Protein AF-A0A923CBY9-F1 (afdb_monomer_lite)

Secondary structure (DSSP, 8-state):
--HHHHHHHHHHHHHT---EEEEEEEEEPTTS-PPPHHHHHHHHHHHHHHHHHHHHHSTT---HHHHHHHHHHHHHHHTTEEEEEEEEEE--

Structure (mmCIF, N/CA/C/O backbone):
data_AF-A0A923CBY9-F1
#
_entry.id   AF-A0A923CBY9-F1
#
loop_
_atom_site.group_PDB
_atom_site.id
_atom_site.type_symbol
_atom_site.label_atom_id
_atom_site.label_alt_id
_atom_site.label_comp_id
_atom_site.label_asym_id
_atom_site.label_entity_id
_atom_site.label_seq_id
_atom_site.pdbx_PDB_ins_code
_atom_site.Cartn_x
_atom_site.Cartn_y
_atom_site.Cartn_z
_atom_site.occupancy
_atom_site.B_iso_or_equiv
_atom_site.auth_seq_id
_atom_site.auth_comp_id
_atom_site.auth_asym_id
_atom_site.auth_atom_id
_atom_site.pdbx_PDB_model_num
ATOM 1 N N . MET A 1 1 ? -3.880 12.361 -52.456 1.00 43.16 1 MET A N 1
ATOM 2 C CA . MET A 1 1 ? -3.405 13.017 -51.212 1.00 43.16 1 MET A CA 1
ATOM 3 C C . MET A 1 1 ? -4.328 12.747 -50.007 1.00 43.16 1 MET A C 1
ATOM 5 O O . MET A 1 1 ? -4.465 13.607 -49.154 1.00 43.16 1 MET A O 1
ATOM 9 N N . ALA A 1 2 ? -4.941 11.558 -49.890 1.00 40.44 2 ALA A N 1
ATOM 10 C CA . ALA A 1 2 ? -5.919 11.257 -48.826 1.00 40.44 2 ALA A CA 1
ATOM 11 C C . ALA A 1 2 ? -5.385 10.317 -47.723 1.00 40.44 2 ALA A C 1
ATOM 13 O O . ALA A 1 2 ? -5.981 10.202 -46.660 1.00 40.44 2 ALA A O 1
ATOM 14 N N . VAL A 1 3 ? -4.230 9.677 -47.943 1.00 47.78 3 VAL A N 1
ATOM 15 C CA . VAL A 1 3 ? -3.676 8.667 -47.020 1.00 47.78 3 VAL A CA 1
ATOM 16 C C . VAL A 1 3 ? -2.964 9.300 -45.814 1.00 47.78 3 VAL A C 1
ATOM 18 O O . VAL A 1 3 ? -2.919 8.714 -44.740 1.00 47.78 3 VAL A O 1
ATOM 21 N N . LYS A 1 4 ? -2.461 10.538 -45.946 1.00 41.19 4 LYS A N 1
ATOM 22 C CA . LYS A 1 4 ? -1.783 11.253 -44.847 1.00 41.19 4 LYS A CA 1
ATOM 23 C C . LYS A 1 4 ? -2.747 11.785 -43.774 1.00 41.19 4 LYS A C 1
ATOM 25 O O . LYS A 1 4 ? -2.361 11.865 -42.615 1.00 41.19 4 LYS A O 1
ATOM 30 N N . ALA A 1 5 ? -3.993 12.105 -44.131 1.00 48.44 5 ALA A N 1
ATOM 31 C CA . ALA A 1 5 ? -4.962 12.683 -43.194 1.00 48.44 5 ALA A CA 1
ATOM 32 C C . ALA A 1 5 ? -5.488 11.658 -42.170 1.00 48.44 5 ALA A C 1
ATOM 34 O O . ALA A 1 5 ? -5.653 11.982 -40.996 1.00 48.44 5 ALA A O 1
ATOM 35 N N . LEU A 1 6 ? -5.675 10.401 -42.589 1.00 49.84 6 LEU A N 1
ATOM 36 C CA . LEU A 1 6 ? -6.117 9.315 -41.704 1.00 49.84 6 LEU A CA 1
ATOM 37 C C . LEU A 1 6 ? -5.037 8.899 -40.693 1.00 49.84 6 LEU A C 1
ATOM 39 O O . LEU A 1 6 ? -5.364 8.557 -39.560 1.00 49.84 6 LEU A O 1
ATOM 43 N N . ALA A 1 7 ? -3.756 9.001 -41.060 1.00 50.66 7 ALA A N 1
ATOM 44 C CA . ALA A 1 7 ? -2.649 8.744 -40.139 1.00 50.66 7 ALA A CA 1
ATOM 45 C C . ALA A 1 7 ? -2.558 9.804 -39.023 1.00 50.66 7 ALA A C 1
ATOM 47 O O . ALA A 1 7 ? -2.306 9.456 -37.873 1.00 50.66 7 ALA A O 1
ATOM 48 N N . CYS A 1 8 ? -2.830 11.081 -39.326 1.00 49.09 8 CYS A N 1
ATOM 49 C CA . CYS A 1 8 ? -2.888 12.138 -38.309 1.00 49.09 8 CYS A CA 1
ATOM 50 C C . CYS A 1 8 ? -4.095 11.992 -37.371 1.00 49.09 8 CYS A C 1
ATOM 52 O O . CYS A 1 8 ? -3.950 12.218 -36.174 1.00 49.09 8 CYS A O 1
ATOM 54 N N . ALA A 1 9 ? -5.259 11.568 -37.873 1.00 49.91 9 ALA A N 1
ATOM 55 C CA . ALA A 1 9 ? -6.422 11.291 -37.025 1.00 49.91 9 ALA A CA 1
ATOM 56 C C . ALA A 1 9 ? -6.187 10.083 -36.095 1.00 49.91 9 ALA A C 1
ATOM 58 O O . ALA A 1 9 ? -6.559 10.130 -34.924 1.00 49.91 9 ALA A O 1
ATOM 59 N N . GLY A 1 10 ? -5.503 9.039 -36.582 1.00 50.38 10 GLY A N 1
ATOM 60 C CA . GLY A 1 10 ? -5.071 7.903 -35.760 1.00 50.38 10 GLY A CA 1
ATOM 61 C C . GLY A 1 10 ? -4.027 8.281 -34.702 1.00 50.38 10 GLY A C 1
ATOM 62 O O . GLY A 1 10 ? -4.127 7.830 -33.563 1.00 50.38 10 GLY A O 1
ATOM 63 N N . LEU A 1 11 ? -3.072 9.163 -35.034 1.00 50.03 11 LEU A N 1
ATOM 64 C CA . LEU A 1 11 ? -2.106 9.698 -34.064 1.00 50.03 11 LEU A CA 1
ATOM 65 C C . LEU A 1 11 ? -2.774 10.570 -32.991 1.00 50.03 11 LEU A C 1
ATOM 67 O O . LEU A 1 11 ? -2.382 10.500 -31.832 1.00 50.03 11 LEU A O 1
ATOM 71 N N . LEU A 1 12 ? -3.795 11.356 -33.348 1.00 50.72 12 LEU A N 1
ATOM 72 C CA . LEU A 1 12 ? -4.587 12.137 -32.391 1.00 50.72 12 LEU A CA 1
ATOM 73 C C . LEU A 1 12 ? -5.415 11.235 -31.464 1.00 50.72 12 LEU A C 1
ATOM 75 O O . LEU A 1 12 ? -5.545 11.541 -30.283 1.00 50.72 12 LEU A O 1
ATOM 79 N N . PHE A 1 13 ? -5.912 10.098 -31.962 1.00 48.47 13 PHE A N 1
ATOM 80 C CA . PHE A 1 13 ? -6.614 9.105 -31.141 1.00 48.47 13 PHE A CA 1
ATOM 81 C C . PHE A 1 13 ? -5.664 8.356 -30.188 1.00 48.47 13 PHE A C 1
ATOM 83 O O . PHE A 1 13 ? -6.030 8.081 -29.050 1.00 48.47 13 PHE A O 1
ATOM 90 N N . LEU A 1 14 ? -4.419 8.099 -30.612 1.00 47.53 14 LEU A N 1
ATOM 91 C CA . LEU A 1 14 ? -3.348 7.572 -29.751 1.00 47.53 14 LEU A CA 1
ATOM 92 C C . LEU A 1 14 ? -2.859 8.606 -28.720 1.00 47.53 14 LEU A C 1
ATOM 94 O O . LEU A 1 14 ? -2.552 8.241 -27.588 1.00 47.53 14 LEU A O 1
ATOM 98 N N . CYS A 1 15 ? -2.843 9.895 -29.075 1.00 49.66 15 CYS A N 1
ATOM 99 C CA . CYS A 1 15 ? -2.521 10.996 -28.160 1.00 49.66 15 CYS A CA 1
ATOM 100 C C . CYS A 1 15 ? -3.667 11.306 -27.176 1.00 49.66 15 CYS A C 1
ATOM 102 O O . CYS A 1 15 ? -3.446 11.917 -26.136 1.00 49.66 15 CYS A O 1
ATOM 104 N N . ALA A 1 16 ? -4.886 10.847 -27.480 1.00 46.44 16 ALA A N 1
ATOM 105 C CA . ALA A 1 16 ? -6.059 10.913 -26.614 1.00 46.44 16 ALA A CA 1
ATOM 106 C C . ALA A 1 16 ? -6.237 9.664 -25.731 1.00 46.44 16 ALA A C 1
ATOM 108 O O . ALA A 1 16 ? -7.295 9.496 -25.117 1.00 46.44 16 ALA A O 1
ATOM 109 N N . CYS A 1 17 ? -5.202 8.827 -25.580 1.00 51.25 17 CYS A N 1
ATOM 110 C CA . CYS A 1 17 ? -5.038 8.008 -24.379 1.00 51.25 17 CYS A CA 1
ATOM 111 C C . CYS A 1 17 ? -4.811 8.949 -23.186 1.00 51.25 17 CYS A C 1
ATOM 113 O O . CYS A 1 17 ? -3.702 9.082 -22.677 1.00 51.25 17 CYS A O 1
ATOM 115 N N . GLN A 1 18 ? -5.881 9.640 -22.780 1.00 53.50 18 GLN A N 1
ATOM 116 C CA . GLN A 1 18 ? -5.978 10.473 -21.592 1.00 53.50 18 GLN A CA 1
ATOM 117 C C . GLN A 1 18 ? -5.698 9.584 -20.382 1.00 53.50 18 GLN A C 1
ATOM 119 O O . GLN A 1 18 ? -6.611 9.004 -19.790 1.00 53.50 18 GLN A O 1
ATOM 124 N N . GLY A 1 19 ? -4.420 9.430 -20.050 1.00 55.25 19 GLY A N 1
ATOM 125 C CA . GLY A 1 19 ? -3.979 8.683 -18.890 1.00 55.25 19 GLY A CA 1
ATOM 126 C C . GLY A 1 19 ? -4.459 9.410 -17.647 1.00 55.25 19 GLY A C 1
ATOM 127 O O . GLY A 1 19 ? -3.886 10.419 -17.245 1.00 55.25 19 GLY A O 1
ATOM 128 N N . THR A 1 20 ? -5.535 8.924 -17.035 1.00 59.62 20 THR A N 1
ATOM 129 C CA . THR A 1 20 ? -5.851 9.294 -15.659 1.00 59.62 20 THR A CA 1
ATOM 130 C C . THR A 1 20 ? -4.836 8.607 -14.765 1.00 59.62 20 THR A C 1
ATOM 132 O O . THR A 1 20 ? -4.851 7.379 -14.671 1.00 59.62 20 THR A O 1
ATOM 135 N N . ILE A 1 21 ? -3.966 9.379 -14.116 1.00 66.88 21 ILE A N 1
ATOM 136 C CA . ILE A 1 21 ? -3.073 8.849 -13.083 1.00 66.88 21 ILE A CA 1
ATOM 137 C C . ILE A 1 21 ? -3.801 8.992 -11.741 1.00 66.88 21 ILE A C 1
ATOM 139 O O . ILE A 1 21 ? -3.997 10.122 -11.279 1.00 66.88 21 ILE A O 1
ATOM 143 N N . PRO A 1 22 ? -4.268 7.886 -11.127 1.00 70.31 22 PRO A N 1
ATOM 144 C CA . PRO A 1 22 ? -4.871 7.934 -9.806 1.00 70.31 22 PRO A CA 1
ATOM 145 C C . PRO A 1 22 ? -3.789 8.109 -8.735 1.00 70.31 22 PRO A C 1
ATOM 147 O O . PRO A 1 22 ? -2.851 7.318 -8.637 1.00 70.31 22 PRO A O 1
ATOM 150 N N . THR A 1 23 ? -3.962 9.118 -7.890 1.00 79.44 23 THR A N 1
ATOM 151 C CA . THR A 1 23 ? -3.244 9.261 -6.623 1.00 79.44 23 THR A CA 1
ATOM 152 C C . THR A 1 23 ? -4.001 8.488 -5.553 1.00 79.44 23 THR A C 1
ATOM 154 O O . THR A 1 23 ? -5.204 8.689 -5.365 1.00 79.44 23 THR A O 1
ATOM 157 N N . TYR A 1 24 ? -3.308 7.609 -4.834 1.00 81.50 24 TYR A N 1
ATOM 158 C CA . TYR A 1 24 ? -3.909 6.773 -3.796 1.00 81.50 24 TYR A CA 1
ATOM 159 C C . TYR A 1 24 ? -3.643 7.316 -2.389 1.00 81.50 24 TYR A C 1
ATOM 161 O O . TYR A 1 24 ? -2.595 7.896 -2.124 1.00 81.50 24 TYR A O 1
ATOM 169 N N . GLY A 1 25 ? -4.581 7.063 -1.480 1.00 86.56 25 GLY A N 1
ATOM 170 C CA . GLY A 1 25 ? -4.456 7.299 -0.042 1.00 86.56 25 GLY A CA 1
ATOM 171 C C . GLY A 1 25 ? -5.124 6.182 0.756 1.00 86.56 25 GLY A C 1
ATOM 172 O O . GLY A 1 25 ? -5.607 5.205 0.176 1.00 86.56 25 GLY A O 1
ATOM 173 N N . PHE A 1 26 ? -5.166 6.324 2.081 1.00 89.06 26 PHE A N 1
ATOM 174 C CA . PHE A 1 26 ? -5.741 5.328 2.987 1.00 89.06 26 PHE A CA 1
ATOM 175 C C . PHE A 1 26 ? -6.739 5.960 3.951 1.00 89.06 26 PHE A C 1
ATOM 177 O O . PHE A 1 26 ? -6.529 7.063 4.451 1.00 89.06 26 PHE A O 1
ATOM 184 N N . GLN A 1 27 ? -7.836 5.251 4.197 1.00 89.94 27 GLN A N 1
ATOM 185 C CA . GLN A 1 27 ? -8.859 5.635 5.167 1.00 89.94 27 GLN A CA 1
ATOM 186 C C . GLN A 1 27 ? -9.222 4.439 6.047 1.00 89.94 27 GLN A C 1
ATOM 188 O O . GLN A 1 27 ? -9.180 3.305 5.559 1.00 89.94 27 GLN A O 1
ATOM 193 N N . PRO A 1 28 ? -9.612 4.670 7.310 1.00 88.81 28 PRO A N 1
ATOM 194 C CA . PRO A 1 28 ? -10.077 3.594 8.168 1.00 88.81 28 PRO A CA 1
ATOM 195 C C . PRO A 1 28 ? -11.351 2.968 7.585 1.00 88.81 28 PRO A C 1
ATOM 197 O O . PRO A 1 28 ? -12.205 3.640 6.992 1.00 88.81 28 PRO A O 1
ATOM 200 N N . VAL A 1 29 ? -11.473 1.655 7.730 1.00 87.44 29 VAL A N 1
ATOM 201 C CA . VAL A 1 29 ? -12.668 0.905 7.359 1.00 87.44 29 VAL A CA 1
ATOM 202 C C . VAL A 1 29 ? -13.736 1.168 8.416 1.00 87.44 29 VAL A C 1
ATOM 204 O O . VAL A 1 29 ? -13.535 0.926 9.604 1.00 87.44 29 VAL A O 1
ATOM 207 N N . ALA A 1 30 ? -14.884 1.687 7.981 1.00 81.88 30 ALA A N 1
ATOM 208 C CA . ALA A 1 30 ? -15.999 1.973 8.873 1.00 81.88 30 ALA A CA 1
ATOM 209 C C . ALA A 1 30 ? -16.432 0.705 9.628 1.00 81.88 30 ALA A C 1
ATOM 211 O O . ALA A 1 30 ? -16.625 -0.347 9.021 1.00 81.88 30 ALA A O 1
ATOM 212 N N . GLY A 1 31 ? -16.594 0.818 10.948 1.00 78.44 31 GLY A N 1
ATOM 213 C CA . GLY A 1 31 ? -17.017 -0.295 11.800 1.00 78.44 31 GLY A CA 1
ATOM 214 C C . GLY A 1 31 ? -15.908 -1.274 12.197 1.00 78.44 31 GLY A C 1
ATOM 215 O O . GLY A 1 31 ? -16.215 -2.272 12.843 1.00 78.44 31 GLY A O 1
ATOM 216 N N . GLN A 1 32 ? -14.640 -1.009 11.857 1.00 73.94 32 GLN A N 1
ATOM 217 C CA . GLN A 1 32 ? -13.502 -1.803 12.327 1.00 73.94 32 GLN A CA 1
ATOM 218 C C . GLN A 1 32 ? -12.597 -0.986 13.259 1.00 73.94 32 GLN A C 1
ATOM 220 O O . GLN A 1 32 ? -12.342 0.188 12.981 1.00 73.94 32 GLN A O 1
ATOM 225 N N . PRO A 1 33 ? -12.086 -1.581 14.353 1.00 72.50 33 PRO A N 1
ATOM 226 C CA . PRO A 1 33 ? -11.021 -0.958 15.124 1.00 72.50 33 PRO A CA 1
ATOM 227 C C . PRO A 1 33 ? -9.768 -0.891 14.245 1.00 72.50 33 PRO A C 1
ATOM 229 O O . PRO A 1 33 ? -9.198 -1.919 13.885 1.00 72.50 33 PRO A O 1
ATOM 232 N N . ALA A 1 34 ? -9.367 0.322 13.872 1.00 79.94 34 ALA A N 1
ATOM 233 C CA . ALA A 1 34 ? -8.145 0.557 13.119 1.00 79.94 34 ALA A CA 1
ATOM 234 C C . ALA A 1 34 ? -6.999 0.867 14.086 1.00 79.94 34 ALA A C 1
ATOM 236 O O . ALA A 1 34 ? -7.131 1.725 14.962 1.00 79.94 34 ALA A O 1
ATOM 237 N N . ILE A 1 35 ? -5.867 0.187 13.907 1.00 85.75 35 ILE A N 1
ATOM 238 C CA . ILE A 1 35 ? -4.609 0.583 14.555 1.00 85.75 35 ILE A CA 1
ATOM 239 C C . ILE A 1 35 ? -4.195 1.953 13.985 1.00 85.75 35 ILE A C 1
ATOM 241 O O . ILE A 1 35 ? -4.452 2.195 12.798 1.00 85.75 35 ILE A O 1
ATOM 245 N N . PRO A 1 36 ? -3.579 2.861 14.774 1.00 85.88 36 PRO A N 1
ATOM 246 C CA . PRO A 1 36 ? -3.101 4.146 14.270 1.00 85.88 36 PRO A CA 1
ATOM 247 C C . PRO A 1 36 ? -2.297 3.992 12.975 1.00 85.88 36 PRO A C 1
ATOM 249 O O . PRO A 1 36 ? -1.446 3.107 12.869 1.00 85.88 36 PRO A O 1
ATOM 252 N N . SER A 1 37 ? -2.544 4.864 11.991 1.00 83.75 37 SER A N 1
ATOM 253 C CA . SER A 1 37 ? -1.941 4.731 10.656 1.00 83.75 37 SER A CA 1
ATOM 254 C C . SER A 1 37 ? -0.419 4.667 10.714 1.00 83.75 37 SER A C 1
ATOM 256 O O . SER A 1 37 ? 0.168 3.844 10.031 1.00 83.75 37 SER A O 1
ATOM 258 N N . GLY A 1 38 ? 0.219 5.448 11.594 1.00 84.62 38 GLY A N 1
ATOM 259 C CA . GLY A 1 38 ? 1.676 5.444 11.746 1.00 84.62 38 GLY A CA 1
ATOM 260 C C . GLY A 1 38 ? 2.261 4.100 12.205 1.00 84.62 38 GLY A C 1
ATOM 261 O O . GLY A 1 38 ? 3.339 3.718 11.753 1.00 84.62 38 GLY A O 1
ATOM 262 N N . GLU A 1 39 ? 1.553 3.354 13.058 1.00 86.56 39 GLU A N 1
ATOM 263 C CA . GLU A 1 39 ? 1.993 2.025 13.513 1.00 86.56 39 GLU A CA 1
ATOM 264 C C . GLU A 1 39 ? 1.798 0.962 12.422 1.00 86.56 39 GLU A C 1
ATOM 266 O O . GLU A 1 39 ? 2.680 0.126 12.182 1.00 86.56 39 GLU A O 1
ATOM 271 N N . ALA A 1 40 ? 0.667 1.027 11.711 1.00 87.44 40 ALA A N 1
ATOM 272 C CA . ALA A 1 40 ? 0.414 0.184 10.547 1.00 87.44 40 ALA A CA 1
ATOM 273 C C . ALA A 1 40 ? 1.453 0.452 9.439 1.00 87.44 40 ALA A C 1
ATOM 275 O O . ALA A 1 40 ? 2.044 -0.486 8.900 1.00 87.44 40 ALA A O 1
ATOM 276 N N . ASP A 1 41 ? 1.758 1.723 9.171 1.00 89.12 41 ASP A N 1
ATOM 277 C CA . ASP A 1 41 ? 2.725 2.161 8.164 1.00 89.12 41 ASP A CA 1
ATOM 278 C C . ASP A 1 41 ? 4.129 1.638 8.457 1.00 89.12 41 ASP A C 1
ATOM 280 O O . ASP A 1 41 ? 4.752 1.040 7.576 1.00 89.12 41 ASP A O 1
ATOM 284 N N . ALA A 1 42 ? 4.614 1.786 9.694 1.00 89.62 42 ALA A N 1
ATOM 285 C CA . ALA A 1 42 ? 5.930 1.286 10.093 1.00 89.62 42 ALA A CA 1
ATOM 286 C C . ALA A 1 42 ? 6.08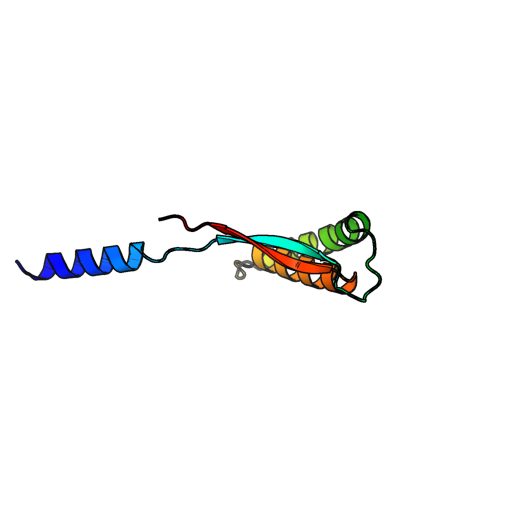1 -0.222 9.814 1.00 89.62 42 ALA A C 1
ATOM 288 O O . ALA A 1 42 ? 7.125 -0.679 9.340 1.00 89.62 42 ALA A O 1
ATOM 289 N N . THR A 1 43 ? 5.009 -0.988 10.031 1.00 89.06 43 THR A N 1
ATOM 290 C CA . THR A 1 43 ? 4.978 -2.431 9.765 1.00 89.06 43 THR A CA 1
ATOM 291 C C . THR A 1 43 ? 4.897 -2.740 8.265 1.00 89.06 43 THR A C 1
ATOM 293 O O . THR A 1 43 ? 5.591 -3.630 7.757 1.00 89.06 43 THR A O 1
ATOM 296 N N . CYS A 1 44 ? 4.05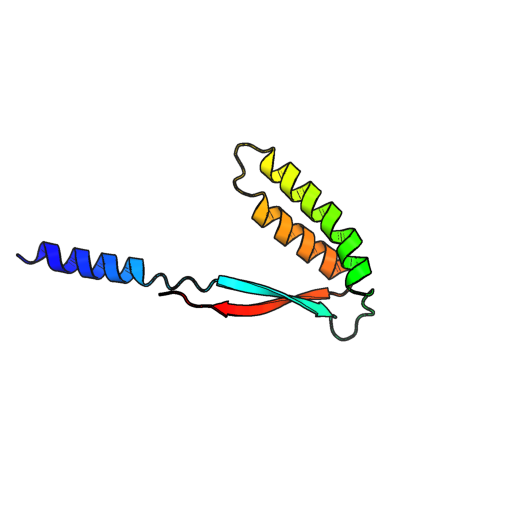6 -2.014 7.530 1.00 91.94 44 CYS A N 1
ATOM 297 C CA . CYS A 1 44 ? 3.765 -2.295 6.128 1.00 91.94 44 CYS A CA 1
ATOM 298 C C . CYS A 1 44 ? 4.859 -1.814 5.167 1.00 91.94 44 CYS A C 1
ATOM 300 O O . CYS A 1 44 ? 5.103 -2.477 4.153 1.00 91.94 44 CYS A O 1
ATOM 302 N N . LEU A 1 45 ? 5.570 -0.728 5.492 1.00 92.56 45 LEU A N 1
ATOM 303 C CA . LEU A 1 45 ? 6.681 -0.205 4.691 1.00 92.56 45 LEU A CA 1
ATOM 304 C C . LEU A 1 45 ? 7.804 -1.235 4.531 1.00 92.56 45 LEU A C 1
ATOM 306 O O . LEU A 1 45 ? 8.291 -1.448 3.419 1.00 92.56 45 LEU A O 1
ATOM 310 N N . GLY A 1 46 ? 8.181 -1.920 5.617 1.00 89.25 46 GLY A N 1
ATOM 311 C CA . GLY A 1 46 ? 9.225 -2.947 5.586 1.00 89.25 46 GLY A CA 1
ATOM 312 C C . GLY A 1 46 ? 8.857 -4.134 4.692 1.00 89.25 46 GLY A C 1
ATOM 313 O O . GLY A 1 46 ? 9.665 -4.569 3.867 1.00 89.25 46 GLY A O 1
ATOM 314 N N . ARG A 1 47 ? 7.609 -4.613 4.795 1.00 89.50 47 ARG A N 1
ATOM 315 C CA . ARG A 1 47 ? 7.090 -5.721 3.972 1.00 89.50 47 ARG A CA 1
ATOM 316 C C . ARG A 1 47 ? 7.029 -5.350 2.494 1.00 89.50 47 ARG A C 1
ATOM 318 O O . ARG A 1 47 ? 7.481 -6.116 1.646 1.00 89.50 47 ARG A O 1
ATOM 325 N N . ALA A 1 48 ? 6.519 -4.162 2.189 1.00 90.81 48 ALA A N 1
ATOM 326 C CA . ALA A 1 48 ? 6.418 -3.676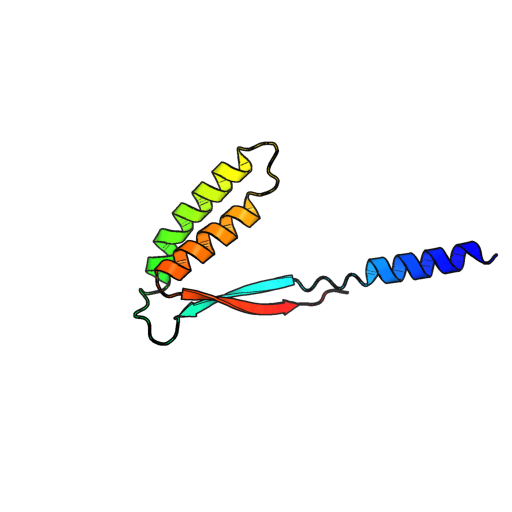 0.822 1.00 90.81 48 ALA A CA 1
ATOM 327 C C . ALA A 1 48 ? 7.799 -3.452 0.188 1.00 90.81 48 ALA A C 1
ATOM 329 O O . ALA A 1 48 ? 8.020 -3.835 -0.961 1.00 90.81 48 ALA A O 1
ATOM 330 N N . ALA A 1 49 ? 8.761 -2.902 0.937 1.00 88.25 49 ALA A N 1
ATOM 331 C CA . ALA A 1 49 ? 10.133 -2.733 0.464 1.00 88.25 49 ALA A CA 1
ATOM 332 C C . ALA A 1 49 ? 10.829 -4.079 0.195 1.00 88.25 49 ALA A C 1
ATOM 334 O O . ALA A 1 49 ? 11.564 -4.204 -0.786 1.00 88.25 49 ALA A O 1
ATOM 335 N N . ALA A 1 50 ? 10.590 -5.096 1.029 1.00 87.75 50 ALA A N 1
ATOM 336 C CA . ALA A 1 50 ? 11.083 -6.450 0.782 1.00 87.75 50 ALA A CA 1
ATOM 337 C C . ALA A 1 50 ? 10.466 -7.053 -0.492 1.00 87.75 50 ALA A C 1
ATOM 339 O O . ALA A 1 50 ? 11.201 -7.566 -1.335 1.00 87.75 50 ALA A O 1
ATOM 340 N N . ALA A 1 51 ? 9.150 -6.909 -0.683 1.00 86.31 51 ALA A N 1
ATOM 341 C CA . ALA A 1 51 ? 8.461 -7.361 -1.892 1.00 86.31 51 ALA A CA 1
ATOM 342 C C . ALA A 1 51 ? 8.969 -6.651 -3.158 1.00 86.31 51 ALA A C 1
ATOM 344 O O . ALA A 1 51 ? 9.197 -7.302 -4.175 1.00 86.31 51 ALA A O 1
ATOM 345 N N . LYS A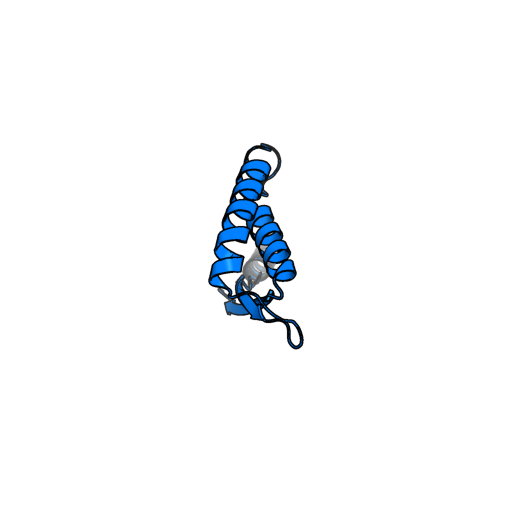 1 52 ? 9.234 -5.338 -3.082 1.00 86.62 52 LYS A N 1
ATOM 346 C CA . LYS A 1 52 ? 9.848 -4.566 -4.174 1.00 86.62 52 LYS A CA 1
ATOM 347 C C . LYS A 1 52 ? 11.203 -5.133 -4.573 1.00 86.62 52 LYS A C 1
ATOM 349 O O . LYS A 1 52 ? 11.456 -5.320 -5.757 1.00 86.62 52 LYS A O 1
ATOM 354 N N . ARG A 1 53 ? 12.069 -5.408 -3.592 1.00 84.56 53 ARG A N 1
ATOM 355 C CA . ARG A 1 53 ? 13.399 -5.984 -3.837 1.00 84.56 53 ARG A CA 1
ATOM 356 C C . ARG A 1 53 ? 13.309 -7.395 -4.409 1.00 84.56 53 ARG A C 1
ATOM 358 O O . ARG A 1 53 ? 14.042 -7.690 -5.340 1.00 84.56 53 ARG A O 1
ATOM 365 N N . ALA A 1 54 ? 12.401 -8.228 -3.901 1.00 85.44 54 ALA A N 1
ATOM 366 C CA . ALA A 1 54 ? 12.181 -9.577 -4.420 1.00 85.44 54 ALA A CA 1
ATOM 367 C C . ALA A 1 54 ? 11.702 -9.553 -5.881 1.00 85.44 54 ALA A C 1
ATOM 369 O O . ALA A 1 54 ? 12.260 -10.252 -6.717 1.00 85.44 54 ALA A O 1
ATOM 370 N N . ALA A 1 55 ? 10.734 -8.690 -6.203 1.00 83.06 55 ALA A N 1
ATOM 371 C CA . ALA A 1 55 ? 10.234 -8.529 -7.565 1.00 83.06 55 ALA A CA 1
ATOM 372 C C . ALA A 1 55 ? 11.249 -7.858 -8.507 1.00 83.06 55 ALA A C 1
ATOM 374 O O . ALA A 1 55 ? 11.219 -8.123 -9.697 1.00 83.06 55 ALA A O 1
ATOM 375 N N . ALA A 1 56 ? 12.148 -7.009 -7.998 1.00 78.44 56 ALA A N 1
ATOM 376 C CA . ALA A 1 56 ? 13.230 -6.416 -8.791 1.00 78.44 56 ALA A CA 1
ATOM 377 C C . ALA A 1 56 ? 14.431 -7.360 -8.990 1.00 78.44 56 ALA A C 1
ATOM 379 O O . ALA A 1 56 ? 15.194 -7.181 -9.934 1.00 78.44 56 ALA A O 1
ATOM 380 N N . ALA A 1 57 ? 14.624 -8.334 -8.094 1.00 79.69 57 ALA A N 1
ATOM 381 C CA . ALA A 1 57 ? 15.656 -9.362 -8.222 1.00 79.69 57 ALA A CA 1
ATOM 382 C C . ALA A 1 57 ? 15.306 -10.406 -9.294 1.00 79.69 57 ALA A C 1
ATOM 384 O O . ALA A 1 57 ? 16.198 -11.059 -9.833 1.00 79.69 57 ALA A O 1
ATOM 385 N N . ASP A 1 58 ? 14.022 -10.545 -9.624 1.00 79.75 58 ASP A N 1
ATOM 386 C CA . ASP A 1 58 ? 13.574 -11.311 -10.776 1.00 79.75 58 ASP A CA 1
ATOM 387 C C . ASP A 1 58 ? 13.760 -10.469 -12.050 1.00 79.75 58 ASP A C 1
ATOM 389 O O . ASP A 1 58 ? 12.989 -9.557 -12.344 1.00 79.75 58 ASP A O 1
ATOM 393 N N . ILE A 1 59 ? 14.830 -10.761 -12.798 1.00 58.53 59 ILE A N 1
ATOM 394 C CA . ILE A 1 59 ? 15.286 -10.009 -13.985 1.00 58.53 59 ILE A CA 1
ATOM 395 C C . ILE A 1 59 ? 14.206 -9.960 -15.088 1.00 58.53 59 ILE A C 1
ATOM 397 O O . ILE A 1 59 ? 14.233 -9.077 -15.947 1.00 58.53 59 ILE A O 1
ATOM 401 N N . TRP A 1 60 ? 13.223 -10.864 -15.045 1.00 59.50 60 TRP A N 1
ATOM 402 C CA . TRP A 1 60 ? 12.107 -10.913 -15.993 1.00 59.50 60 TRP A CA 1
ATOM 403 C C . TRP A 1 60 ? 10.850 -10.177 -15.504 1.00 59.50 60 TRP A C 1
ATOM 405 O O . TRP A 1 60 ? 9.933 -9.942 -16.294 1.00 59.50 60 TRP A O 1
ATOM 415 N N . ALA A 1 61 ? 10.799 -9.766 -14.234 1.00 60.34 61 ALA A N 1
ATOM 416 C CA . ALA A 1 61 ? 9.652 -9.093 -13.643 1.00 60.34 61 ALA A CA 1
ATOM 417 C C . ALA A 1 61 ? 9.876 -7.572 -13.572 1.00 60.34 61 ALA A C 1
ATOM 419 O O . ALA A 1 61 ? 10.494 -7.037 -12.655 1.00 60.34 61 ALA A O 1
ATOM 420 N N . GLN A 1 62 ? 9.265 -6.819 -14.492 1.00 60.19 62 GLN A N 1
ATOM 421 C CA . GLN A 1 62 ? 9.157 -5.348 -14.406 1.00 60.19 62 GLN A CA 1
ATOM 422 C C . GLN A 1 62 ? 8.137 -4.907 -13.327 1.00 60.19 62 GLN A C 1
ATOM 424 O O . GLN A 1 62 ? 7.300 -4.032 -13.542 1.00 60.19 62 GLN A O 1
ATOM 429 N N . GLY A 1 63 ? 8.167 -5.559 -12.159 1.00 69.88 63 GLY A N 1
ATOM 430 C CA . GLY A 1 63 ? 7.081 -5.569 -11.179 1.00 69.88 63 GLY A CA 1
ATOM 431 C C . GLY A 1 63 ? 7.415 -4.982 -9.811 1.00 69.88 63 GLY A C 1
ATOM 432 O O . GLY A 1 63 ? 6.538 -4.976 -8.955 1.00 69.88 63 GLY A O 1
ATOM 433 N N . GLY A 1 64 ? 8.630 -4.469 -9.582 1.00 76.38 64 GLY A N 1
ATOM 434 C CA . GLY A 1 64 ? 9.062 -3.958 -8.272 1.00 76.38 64 GLY A CA 1
ATOM 435 C C . GLY A 1 64 ? 8.103 -2.933 -7.650 1.00 76.38 64 GLY A C 1
ATOM 436 O O . GLY A 1 64 ? 7.658 -3.104 -6.515 1.00 76.38 64 GLY A O 1
ATOM 437 N N . GLU A 1 65 ? 7.748 -1.884 -8.395 1.00 78.94 65 GLU A N 1
ATOM 438 C CA . GLU A 1 65 ? 6.820 -0.848 -7.913 1.00 78.94 65 GLU A CA 1
ATOM 439 C C . GLU A 1 65 ? 5.363 -1.347 -7.800 1.00 78.94 65 GLU A C 1
ATOM 441 O O . GLU A 1 65 ? 4.733 -1.140 -6.759 1.00 78.94 65 GLU A O 1
ATOM 446 N N . PRO A 1 66 ? 4.817 -2.096 -8.781 1.00 82.00 66 PRO A N 1
ATOM 447 C CA . PRO A 1 66 ? 3.534 -2.779 -8.607 1.00 82.00 66 PRO A CA 1
ATOM 448 C C . PRO A 1 66 ? 3.467 -3.679 -7.361 1.00 82.00 66 PRO A C 1
ATOM 450 O O . PRO A 1 66 ? 2.487 -3.619 -6.615 1.00 82.00 66 PRO A O 1
ATOM 453 N N . ALA A 1 67 ? 4.506 -4.477 -7.101 1.00 84.38 67 ALA A N 1
ATOM 454 C CA . ALA A 1 67 ? 4.585 -5.388 -5.960 1.00 84.38 67 ALA A CA 1
ATOM 455 C C . ALA A 1 67 ? 4.643 -4.632 -4.627 1.00 84.38 67 ALA A C 1
ATOM 457 O O . ALA A 1 67 ? 3.986 -5.038 -3.664 1.00 84.38 67 ALA A O 1
ATOM 458 N N . TYR A 1 68 ? 5.366 -3.507 -4.584 1.00 87.81 68 TYR A N 1
ATOM 459 C CA . TYR A 1 68 ? 5.377 -2.602 -3.436 1.00 87.81 68 TYR A CA 1
ATOM 460 C C . TYR A 1 68 ? 3.958 -2.142 -3.088 1.00 87.81 68 TYR A C 1
ATOM 462 O O . TYR A 1 68 ? 3.480 -2.377 -1.977 1.00 87.81 68 TYR A O 1
ATOM 470 N N . HIS A 1 69 ? 3.249 -1.547 -4.052 1.00 86.06 69 HIS A N 1
ATOM 471 C CA . HIS A 1 69 ? 1.923 -0.978 -3.814 1.00 86.06 69 HIS A CA 1
ATOM 472 C C . HIS A 1 69 ? 0.869 -2.033 -3.466 1.00 86.06 69 HIS A C 1
ATOM 474 O O . HIS A 1 69 ? 0.003 -1.769 -2.630 1.00 86.06 69 HIS A O 1
ATOM 480 N N . GLN A 1 70 ? 0.931 -3.219 -4.080 1.00 87.62 70 GLN A N 1
ATOM 481 C CA . GLN A 1 70 ? 0.023 -4.325 -3.761 1.00 87.62 70 GLN A CA 1
ATOM 482 C C . GLN A 1 70 ? 0.268 -4.858 -2.346 1.00 87.62 70 GLN A C 1
ATOM 484 O O . GLN A 1 70 ? -0.674 -4.975 -1.563 1.00 87.62 70 GLN A O 1
ATOM 489 N N . THR A 1 71 ? 1.532 -5.108 -1.994 1.00 90.88 71 THR A N 1
ATOM 490 C CA . THR A 1 71 ? 1.908 -5.626 -0.669 1.00 90.88 71 THR A CA 1
ATOM 491 C C . THR A 1 71 ? 1.584 -4.622 0.432 1.00 90.88 71 THR A C 1
ATOM 493 O O . THR A 1 71 ? 1.041 -4.993 1.473 1.00 90.88 71 THR A O 1
ATOM 496 N N . TYR A 1 72 ? 1.869 -3.339 0.196 1.00 91.19 72 TYR A N 1
ATOM 497 C CA . TYR A 1 72 ? 1.557 -2.273 1.142 1.00 91.19 72 TYR A CA 1
ATOM 498 C C . TYR A 1 72 ? 0.045 -2.148 1.366 1.00 91.19 72 TYR A C 1
ATOM 500 O O . TYR A 1 72 ? -0.408 -2.159 2.508 1.00 91.19 72 TYR A O 1
ATOM 508 N N . ALA A 1 73 ? -0.753 -2.120 0.291 1.00 90.62 73 ALA A N 1
ATOM 509 C CA . ALA A 1 73 ? -2.207 -2.022 0.399 1.00 90.62 73 ALA A CA 1
ATOM 510 C C . ALA A 1 73 ? -2.835 -3.238 1.100 1.00 90.62 73 ALA A C 1
ATOM 512 O O . ALA A 1 73 ? -3.732 -3.067 1.925 1.00 90.62 73 ALA A O 1
ATOM 513 N N . ALA A 1 74 ? -2.352 -4.451 0.810 1.00 91.62 74 ALA A N 1
ATOM 514 C CA . ALA A 1 74 ? -2.820 -5.669 1.469 1.00 91.62 74 ALA A CA 1
ATOM 515 C C . ALA A 1 74 ? -2.486 -5.673 2.970 1.00 91.62 74 ALA A C 1
ATOM 517 O O . ALA A 1 74 ? -3.311 -6.059 3.796 1.00 91.62 74 ALA A O 1
ATOM 518 N N . CYS A 1 75 ? -1.294 -5.193 3.333 1.00 92.56 75 CYS A N 1
ATOM 519 C CA . CYS A 1 75 ? -0.890 -5.055 4.726 1.00 92.56 75 CYS A CA 1
ATOM 520 C C . CYS A 1 75 ? -1.748 -4.018 5.469 1.00 92.56 75 CYS A C 1
ATOM 522 O O . CYS A 1 75 ? -2.285 -4.323 6.532 1.00 92.56 75 CYS A O 1
ATOM 524 N N . MET A 1 76 ? -1.971 -2.841 4.880 1.00 92.62 76 MET A N 1
ATOM 525 C CA . MET A 1 76 ? -2.834 -1.804 5.459 1.00 92.62 76 MET A CA 1
ATOM 526 C C . MET A 1 76 ? -4.272 -2.300 5.678 1.00 92.62 76 MET A C 1
ATOM 528 O O . MET A 1 76 ? -4.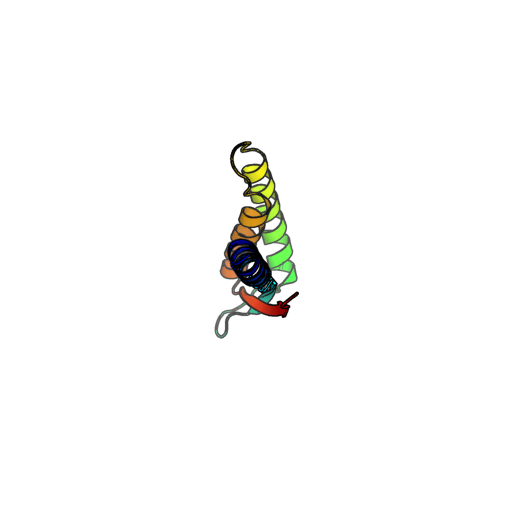862 -2.041 6.727 1.00 92.62 76 MET A O 1
ATOM 532 N N . ALA A 1 77 ? -4.807 -3.105 4.753 1.00 90.94 77 ALA A N 1
ATOM 533 C CA . ALA A 1 77 ? -6.124 -3.725 4.904 1.00 90.94 77 ALA A CA 1
ATOM 534 C C . ALA A 1 77 ? -6.224 -4.635 6.136 1.00 90.94 77 ALA A C 1
ATOM 536 O O . ALA A 1 77 ? -7.255 -4.635 6.805 1.00 90.94 77 ALA A O 1
ATOM 537 N N . SER A 1 78 ? -5.149 -5.349 6.492 1.00 90.81 78 SER A N 1
ATOM 538 C CA . SER A 1 78 ? -5.121 -6.176 7.709 1.00 90.81 78 SER A CA 1
ATOM 539 C C . SER A 1 78 ? -5.175 -5.362 9.009 1.00 90.81 78 SER A C 1
ATOM 541 O O . SER A 1 78 ? -5.588 -5.887 10.038 1.00 90.81 78 SER A O 1
ATOM 543 N N . PHE A 1 79 ? -4.831 -4.072 8.948 1.00 91.25 79 PHE A N 1
ATOM 544 C CA . PHE A 1 79 ? -4.915 -3.125 10.063 1.00 91.25 79 PHE A CA 1
ATOM 545 C C . PHE A 1 79 ? -6.193 -2.273 10.051 1.00 91.25 79 PHE A C 1
ATOM 547 O O . PHE A 1 79 ? -6.290 -1.298 10.796 1.00 91.25 79 PHE A O 1
ATOM 554 N N . GLY A 1 80 ? -7.169 -2.621 9.206 1.00 90.38 80 GLY A N 1
ATOM 555 C CA . GLY A 1 80 ? -8.435 -1.898 9.107 1.00 90.38 80 GLY A CA 1
ATOM 556 C C . GLY A 1 80 ? -8.361 -0.638 8.244 1.00 90.38 80 GLY A C 1
ATOM 557 O O . GLY A 1 80 ? -9.185 0.257 8.413 1.00 90.38 80 GLY A O 1
ATOM 558 N N . TRP A 1 81 ? -7.407 -0.545 7.312 1.00 91.25 81 TRP A N 1
ATOM 559 C CA . TRP A 1 81 ? -7.275 0.586 6.388 1.00 91.25 81 TRP A CA 1
ATOM 560 C C . TRP A 1 81 ? -7.575 0.173 4.948 1.00 91.25 81 TRP A C 1
ATOM 562 O O . TRP A 1 81 ? -6.952 -0.733 4.401 1.00 91.25 81 TRP A O 1
ATOM 572 N N . LYS A 1 82 ? -8.484 0.881 4.277 1.00 89.25 82 LYS A N 1
ATOM 573 C CA . LYS A 1 82 ? -8.758 0.675 2.848 1.00 89.25 82 LYS A CA 1
ATOM 574 C C . LYS A 1 82 ? -8.011 1.691 1.995 1.00 89.25 82 LYS A C 1
ATOM 576 O O . LYS A 1 82 ? -7.970 2.880 2.316 1.00 89.25 82 LYS A O 1
ATOM 581 N N . ARG A 1 83 ? -7.481 1.226 0.863 1.00 89.06 83 ARG A N 1
ATOM 582 C CA . ARG A 1 83 ? -6.935 2.103 -0.174 1.00 89.06 83 ARG A CA 1
ATOM 583 C C . ARG A 1 83 ? -8.078 2.832 -0.877 1.00 89.06 83 ARG A C 1
ATOM 585 O O . ARG A 1 83 ? -9.045 2.203 -1.304 1.00 89.06 83 ARG A O 1
ATOM 592 N N . ILE A 1 84 ? -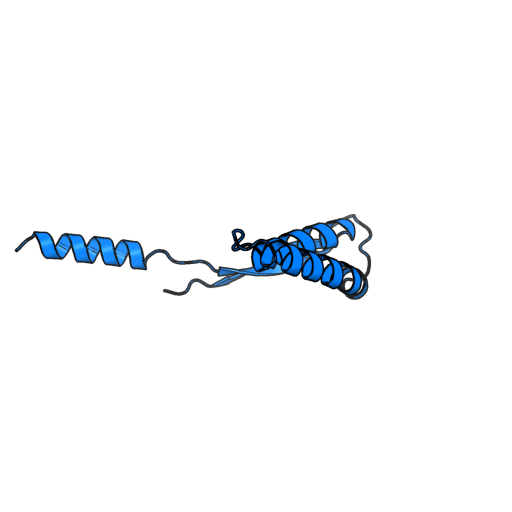7.938 4.138 -1.038 1.00 87.25 84 ILE A N 1
ATOM 593 C CA . ILE A 1 84 ? -8.874 4.999 -1.762 1.00 87.25 84 ILE A CA 1
ATOM 594 C C . ILE A 1 84 ? -8.137 5.788 -2.843 1.00 87.25 84 ILE A C 1
ATOM 596 O O . ILE A 1 84 ? -6.930 6.003 -2.745 1.00 87.25 84 ILE A O 1
ATOM 600 N N . VAL A 1 85 ? -8.859 6.227 -3.872 1.00 84.69 85 VAL A N 1
ATOM 601 C CA . VAL A 1 85 ? -8.346 7.215 -4.828 1.00 84.69 85 VAL A CA 1
ATOM 602 C C . VAL A 1 85 ? -8.642 8.597 -4.255 1.00 84.69 85 VAL A C 1
ATOM 604 O O . VAL A 1 85 ? -9.797 8.911 -3.981 1.00 84.69 85 VAL A O 1
ATOM 607 N N . VAL A 1 86 ? -7.599 9.392 -4.030 1.00 82.25 86 VAL A N 1
ATOM 608 C CA . VAL A 1 86 ? -7.705 10.740 -3.444 1.00 82.25 86 VAL A CA 1
ATOM 609 C C . VAL A 1 86 ? -7.822 11.794 -4.538 1.00 82.25 86 VAL A C 1
ATOM 611 O O . VAL A 1 86 ? -8.554 12.767 -4.392 1.00 82.25 86 VAL A O 1
ATOM 614 N N . SER A 1 87 ? -7.137 11.591 -5.661 1.00 75.81 87 SER A N 1
ATOM 615 C CA . SER A 1 87 ? -7.273 12.437 -6.842 1.00 75.81 87 SER A CA 1
ATOM 616 C C . SER A 1 87 ? -6.971 11.643 -8.103 1.00 75.81 87 SER A C 1
ATOM 618 O O . SER A 1 87 ? -6.266 10.639 -8.072 1.00 75.81 87 SER A O 1
ATOM 620 N N . SER A 1 88 ? -7.508 12.092 -9.229 1.00 68.56 88 SER A N 1
ATOM 621 C CA . SER A 1 88 ? -7.145 11.590 -10.550 1.00 68.56 88 SER A CA 1
ATOM 622 C C . SER A 1 88 ? -6.859 12.789 -11.435 1.00 68.56 88 SER A C 1
ATOM 624 O O . SER A 1 88 ? -7.768 13.577 -11.705 1.00 68.56 88 SER A O 1
ATOM 626 N N . TYR A 1 89 ? -5.615 12.939 -11.875 1.00 57.66 89 TYR A N 1
ATOM 627 C CA . TYR A 1 89 ? -5.254 13.995 -12.815 1.00 57.66 89 TYR A CA 1
ATOM 628 C C . TYR A 1 89 ? -5.327 13.439 -14.234 1.00 57.66 89 TYR A C 1
ATOM 630 O O . TYR A 1 89 ? -4.784 12.367 -14.513 1.00 57.66 89 TYR A O 1
ATOM 638 N N . ARG A 1 90 ? -6.017 14.160 -15.123 1.00 52.00 90 ARG A N 1
ATOM 639 C CA . ARG A 1 90 ? -5.880 13.989 -16.571 1.00 52.00 90 ARG A CA 1
ATOM 640 C C . ARG A 1 90 ? -4.775 14.925 -17.030 1.00 52.00 90 ARG A C 1
ATOM 642 O O . ARG A 1 90 ? -4.901 16.129 -16.833 1.00 52.00 90 ARG A O 1
ATOM 649 N N . TYR A 1 91 ? -3.739 14.381 -17.651 1.00 56.84 91 TYR A N 1
ATOM 650 C CA . TYR A 1 91 ? -2.826 15.179 -18.460 1.00 56.84 91 TYR A CA 1
ATOM 651 C C . TYR A 1 91 ? -3.099 14.875 -19.932 1.00 56.84 91 TYR A C 1
ATOM 653 O O . TYR A 1 91 ? -3.273 13.712 -20.307 1.00 56.84 91 TYR A O 1
ATOM 661 N N . GLY A 1 92 ? -3.218 15.941 -20.719 1.00 47.03 92 GLY A N 1
ATOM 662 C CA . GLY A 1 92 ? -3.469 15.956 -22.155 1.00 47.03 92 GLY A CA 1
ATOM 663 C C . GLY A 1 92 ? -2.812 17.175 -22.774 1.00 47.03 92 GLY A C 1
ATOM 664 O O . GLY A 1 92 ? -2.602 18.156 -22.024 1.00 47.03 92 GLY A O 1
#

Radius of gyration: 19.81 Å; chains: 1; bounding box: 33×27×66 Å

Sequence (92 aa):
MAVKALACAGLLFLCACQGTIPTYGFQPVAGQPAIPSGEADATCLGRAAAAKRAAAADIWAQGGEPAYHQTYAACMASFGWKRIVVSSYRYG

Foldseek 3Di:
DPPVVVVVVVVVVVVPPQDWDFDKDKDAAPPDQADPPVVLCVVQQVQLQVQLVVQVVPVPRPCSVVSSVVSSQVSNVVRRMHMDGPDIDGDD

pLDDT: mean 74.69, std 16.65, range [40.44, 92.62]